Protein AF-A0A8T6IQW7-F1 (afdb_monomer_lite)

pLDDT: mean 93.83, std 5.2, range [68.06, 98.5]

Radius of gyration: 19.34 Å; chains: 1; bounding box: 44×28×58 Å

Structure (mmCIF, N/CA/C/O backbone):
data_AF-A0A8T6IQW7-F1
#
_entry.id   AF-A0A8T6IQW7-F1
#
loop_
_atom_site.group_PDB
_atom_site.id
_atom_site.type_symbol
_atom_site.label_atom_id
_atom_site.label_alt_id
_atom_site.label_comp_id
_atom_site.label_asym_id
_atom_site.label_entity_id
_atom_site.label_seq_id
_atom_site.pdbx_PDB_ins_code
_atom_site.Cartn_x
_atom_site.Cartn_y
_atom_site.Cartn_z
_atom_site.occupancy
_atom_site.B_iso_or_equiv
_atom_site.auth_seq_id
_atom_site.auth_comp_id
_atom_site.auth_asym_id
_atom_site.auth_atom_id
_atom_site.pdbx_PDB_model_num
ATOM 1 N N . MET A 1 1 ? 16.789 11.005 -24.831 1.00 71.50 1 MET A N 1
ATOM 2 C CA . MET A 1 1 ? 15.884 11.941 -24.116 1.00 71.50 1 MET A CA 1
ATOM 3 C C . MET A 1 1 ? 14.510 11.319 -23.849 1.00 71.50 1 MET A C 1
ATOM 5 O O . MET A 1 1 ? 14.095 11.327 -22.700 1.00 71.50 1 MET A O 1
ATOM 9 N N . LEU A 1 2 ? 13.850 10.715 -24.849 1.00 87.69 2 LEU A N 1
ATOM 10 C CA . LEU A 1 2 ? 12.530 10.075 -24.685 1.00 87.69 2 LEU A CA 1
ATOM 11 C C . LEU A 1 2 ? 12.519 8.887 -23.707 1.00 87.69 2 LEU A C 1
ATOM 13 O O . LEU A 1 2 ? 11.682 8.865 -22.816 1.00 87.69 2 LEU A O 1
ATOM 17 N N . LEU A 1 3 ? 13.476 7.956 -23.802 1.00 91.00 3 LEU A N 1
ATOM 18 C CA . LEU A 1 3 ? 13.544 6.797 -22.891 1.00 91.00 3 LEU A CA 1
ATOM 19 C C . LEU A 1 3 ? 13.712 7.212 -21.423 1.00 91.00 3 LEU A C 1
ATOM 21 O O . LEU A 1 3 ? 13.049 6.685 -20.537 1.00 91.00 3 LEU A O 1
ATOM 25 N N . ARG A 1 4 ? 14.526 8.244 -21.174 1.00 90.50 4 ARG A N 1
ATOM 26 C CA . ARG A 1 4 ? 14.712 8.821 -19.836 1.00 90.50 4 ARG A CA 1
ATOM 27 C C . ARG A 1 4 ? 13.405 9.384 -19.271 1.00 90.50 4 ARG A C 1
ATOM 29 O O . ARG A 1 4 ? 13.058 9.105 -18.129 1.00 90.50 4 ARG A O 1
ATOM 36 N N . ALA A 1 5 ? 12.661 10.142 -20.078 1.00 92.38 5 ALA A N 1
ATOM 37 C CA . ALA A 1 5 ? 11.332 10.607 -19.687 1.00 92.38 5 ALA A CA 1
ATOM 38 C C . ALA A 1 5 ? 10.369 9.429 -19.456 1.00 92.38 5 ALA A C 1
ATOM 40 O O . ALA A 1 5 ? 9.598 9.452 -18.500 1.00 92.38 5 ALA A O 1
ATOM 41 N N . GLY A 1 6 ? 10.469 8.379 -20.275 1.00 94.44 6 GLY A N 1
ATOM 42 C CA . GLY A 1 6 ? 9.715 7.137 -20.127 1.00 94.44 6 GLY A CA 1
ATOM 43 C C . GLY A 1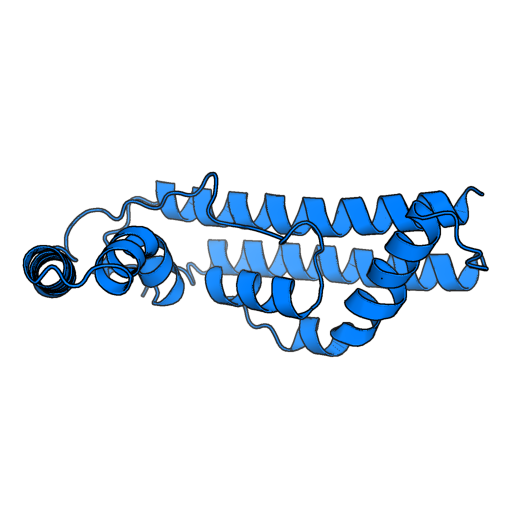 6 ? 9.915 6.470 -18.767 1.00 94.44 6 GLY A C 1
ATOM 44 O O . GLY A 1 6 ? 8.936 6.049 -18.165 1.00 94.44 6 GLY A O 1
ATOM 45 N N . VAL A 1 7 ? 11.144 6.418 -18.243 1.00 94.88 7 VAL A N 1
ATOM 46 C CA . VAL A 1 7 ? 11.423 5.863 -16.902 1.00 94.88 7 VAL A CA 1
ATOM 47 C C . VAL A 1 7 ? 10.793 6.714 -15.802 1.00 94.88 7 VAL A C 1
ATOM 49 O O . VAL A 1 7 ? 10.182 6.176 -14.882 1.00 94.88 7 VAL A O 1
ATOM 52 N N . CYS A 1 8 ? 10.884 8.044 -15.907 1.00 94.50 8 CYS A N 1
ATOM 53 C CA . CYS A 1 8 ? 10.228 8.941 -14.955 1.00 94.50 8 CYS A CA 1
ATOM 54 C C . CYS A 1 8 ? 8.703 8.762 -14.957 1.00 94.50 8 CYS A C 1
ATOM 56 O O . CYS A 1 8 ? 8.096 8.716 -13.888 1.00 94.50 8 CYS A O 1
ATOM 58 N N . LEU A 1 9 ? 8.094 8.632 -16.141 1.00 95.69 9 LEU A N 1
ATOM 59 C CA . LEU A 1 9 ? 6.659 8.380 -16.293 1.00 95.69 9 LEU A CA 1
ATOM 60 C C . LEU A 1 9 ? 6.261 7.008 -15.748 1.00 95.69 9 LEU A C 1
ATOM 62 O O . LEU A 1 9 ? 5.270 6.910 -15.032 1.00 95.69 9 LEU A O 1
ATOM 66 N N . LEU A 1 10 ? 7.047 5.971 -16.039 1.00 96.44 10 LEU A N 1
ATOM 67 C CA . LEU A 1 10 ? 6.806 4.612 -15.563 1.00 96.44 10 LEU A CA 1
ATOM 68 C C . LEU A 1 10 ? 6.833 4.547 -14.033 1.00 96.44 10 LEU A C 1
ATOM 70 O O . LEU A 1 10 ? 5.916 4.007 -13.417 1.00 96.44 10 LEU A O 1
ATOM 74 N N . TYR A 1 11 ? 7.843 5.164 -13.416 1.00 96.62 11 TYR A N 1
ATOM 75 C CA . TYR A 1 11 ? 7.928 5.272 -11.964 1.00 96.62 11 TYR A CA 1
ATOM 76 C C . TYR A 1 11 ? 6.744 6.069 -11.384 1.00 96.62 11 TYR A C 1
ATOM 78 O O . TYR A 1 11 ? 6.126 5.630 -10.416 1.00 96.62 11 TYR A O 1
ATOM 86 N N . ALA A 1 12 ? 6.403 7.224 -11.972 1.00 95.50 12 ALA A N 1
ATOM 87 C CA . ALA A 1 12 ? 5.292 8.051 -11.496 1.00 95.50 12 ALA A CA 1
ATOM 88 C C . ALA A 1 12 ? 3.947 7.314 -11.594 1.00 95.50 12 ALA A C 1
ATOM 90 O O . ALA A 1 12 ? 3.117 7.424 -10.691 1.00 95.50 12 ALA A O 1
ATOM 91 N N . HIS A 1 13 ? 3.754 6.533 -12.660 1.00 95.94 13 HIS A N 1
ATOM 92 C CA . HIS A 1 13 ? 2.592 5.671 -12.825 1.00 95.94 13 HIS A CA 1
ATOM 93 C C . HIS A 1 13 ? 2.549 4.587 -11.747 1.00 95.94 13 HIS A C 1
ATOM 95 O O . HIS A 1 13 ? 1.534 4.463 -11.074 1.00 95.94 13 HIS A O 1
ATOM 101 N N . TRP A 1 14 ? 3.647 3.857 -11.531 1.00 97.31 14 TRP A N 1
ATOM 102 C CA . TRP A 1 14 ? 3.738 2.835 -10.485 1.00 97.31 14 TRP A CA 1
ATOM 103 C C . TRP A 1 14 ? 3.410 3.390 -9.090 1.00 97.31 14 TRP A C 1
ATOM 105 O O . TRP A 1 14 ? 2.513 2.883 -8.415 1.00 97.31 14 TRP A O 1
ATOM 115 N N . GLU A 1 15 ? 4.075 4.473 -8.673 1.00 96.75 15 GLU A N 1
ATOM 116 C CA . GLU A 1 15 ? 3.838 5.091 -7.363 1.00 96.75 15 GLU A CA 1
ATOM 117 C C . GLU A 1 15 ? 2.398 5.608 -7.224 1.00 96.75 15 GLU A C 1
ATOM 119 O O . GLU A 1 15 ? 1.725 5.347 -6.220 1.00 96.75 15 GLU A O 1
ATOM 124 N N . GLY A 1 16 ? 1.913 6.327 -8.239 1.00 96.12 16 GLY A N 1
ATOM 125 C CA . GLY A 1 16 ? 0.566 6.888 -8.256 1.00 96.12 16 GLY A CA 1
ATOM 126 C C . GLY A 1 16 ? -0.519 5.813 -8.248 1.00 96.12 16 GLY A C 1
ATOM 127 O O . GLY A 1 16 ? -1.509 5.947 -7.521 1.00 96.12 16 GLY A O 1
ATOM 128 N N . PHE A 1 17 ? -0.322 4.733 -9.004 1.00 97.38 17 PHE A N 1
ATOM 129 C CA . PHE A 1 17 ? -1.243 3.606 -9.084 1.00 97.38 17 PHE A CA 1
ATOM 130 C C . PHE A 1 17 ? -1.354 2.881 -7.744 1.00 97.38 17 PHE A C 1
ATOM 132 O O . PHE A 1 17 ? -2.458 2.791 -7.204 1.00 97.38 17 PHE A O 1
ATOM 139 N N . VAL A 1 18 ? -0.227 2.456 -7.155 1.00 97.75 18 VAL A N 1
ATOM 140 C CA . VAL A 1 18 ? -0.210 1.781 -5.846 1.00 97.75 18 VAL A CA 1
ATOM 141 C C . VAL A 1 18 ? -0.901 2.640 -4.796 1.00 97.75 18 VAL A C 1
ATOM 143 O O . VAL A 1 18 ? -1.776 2.151 -4.081 1.00 97.75 18 VAL A O 1
ATOM 146 N N . ARG A 1 19 ? -0.584 3.941 -4.733 1.00 96.88 19 ARG A N 1
ATOM 147 C CA . ARG A 1 19 ? -1.236 4.865 -3.796 1.00 96.88 19 ARG A CA 1
ATOM 148 C C . ARG A 1 19 ? -2.748 4.919 -4.010 1.00 96.88 19 ARG A C 1
ATOM 150 O O . ARG A 1 19 ? -3.505 4.807 -3.049 1.00 96.88 19 ARG A O 1
ATOM 157 N N . THR A 1 20 ? -3.184 5.103 -5.251 1.00 96.81 20 THR A N 1
ATOM 158 C CA . THR A 1 20 ? -4.598 5.313 -5.588 1.00 96.81 20 THR A CA 1
ATOM 159 C C . THR A 1 20 ? -5.426 4.058 -5.342 1.00 96.81 20 THR A C 1
ATOM 161 O O . THR A 1 20 ? -6.460 4.135 -4.680 1.00 96.81 20 THR A O 1
ATOM 164 N N . ALA A 1 21 ? -4.951 2.896 -5.795 1.00 97.88 21 ALA A N 1
ATOM 165 C CA . ALA A 1 21 ? -5.612 1.614 -5.567 1.00 97.88 21 ALA A CA 1
ATOM 166 C C . ALA A 1 21 ? -5.684 1.270 -4.069 1.00 97.88 21 ALA A C 1
ATOM 168 O O . ALA A 1 21 ? -6.741 0.874 -3.577 1.00 97.88 21 ALA A O 1
ATOM 169 N N . SER A 1 22 ? -4.607 1.522 -3.314 1.00 98.19 22 SER A N 1
ATOM 170 C CA . SER A 1 22 ? -4.591 1.328 -1.858 1.00 98.19 22 SER A CA 1
ATOM 171 C C . SER A 1 22 ? -5.622 2.213 -1.147 1.00 98.19 22 SER A C 1
ATOM 173 O O . SER A 1 22 ? -6.397 1.722 -0.328 1.00 98.19 22 SER A O 1
ATOM 175 N N . ILE A 1 23 ? -5.675 3.513 -1.473 1.00 97.62 23 ILE A N 1
ATOM 176 C CA . ILE A 1 23 ? -6.661 4.444 -0.896 1.00 97.62 23 ILE A CA 1
ATOM 177 C C . ILE A 1 23 ? -8.083 4.025 -1.275 1.00 97.62 23 ILE A C 1
ATOM 179 O O . ILE A 1 23 ? -8.971 4.061 -0.425 1.00 97.62 23 ILE A O 1
ATOM 183 N N . GLY A 1 24 ? -8.301 3.594 -2.521 1.00 97.94 24 GLY A N 1
ATOM 184 C CA . GLY A 1 24 ? -9.589 3.078 -2.982 1.00 97.94 24 GLY A CA 1
ATOM 185 C C . GLY A 1 24 ? -10.063 1.887 -2.150 1.00 97.94 24 GLY A C 1
ATOM 186 O O . GLY A 1 24 ? -11.204 1.874 -1.685 1.00 97.94 24 GLY A O 1
ATOM 187 N N . TYR A 1 25 ? -9.174 0.930 -1.876 1.00 98.44 25 TYR A N 1
ATOM 188 C CA . TYR A 1 25 ? -9.497 -0.225 -1.042 1.00 98.44 25 TYR A CA 1
ATOM 189 C C . TYR A 1 25 ? -9.784 0.160 0.412 1.00 98.44 25 TYR A C 1
ATOM 191 O O . TYR A 1 25 ? -10.807 -0.242 0.966 1.00 98.44 25 TYR A O 1
ATOM 199 N N . VAL A 1 26 ? -8.943 0.998 1.025 1.00 98.06 26 VAL A N 1
ATOM 200 C CA . VAL A 1 26 ? -9.184 1.470 2.397 1.00 98.06 26 VAL A CA 1
ATOM 201 C C . VAL A 1 26 ? -10.494 2.257 2.487 1.00 98.06 26 VAL A C 1
ATOM 203 O O . VAL A 1 26 ? -11.250 2.076 3.441 1.00 98.06 26 VAL A O 1
ATOM 206 N N . SER A 1 27 ? -10.800 3.086 1.487 1.00 97.88 27 SER A N 1
ATOM 207 C CA . SER A 1 27 ? -12.068 3.814 1.399 1.00 97.88 27 SER A CA 1
ATOM 208 C C . SER A 1 27 ? -13.255 2.855 1.323 1.00 97.88 27 SER A C 1
ATOM 210 O O . SER A 1 27 ? -14.218 3.009 2.075 1.00 97.88 27 SER A O 1
ATOM 212 N N . TYR A 1 28 ? -13.176 1.808 0.500 1.00 97.94 28 TYR A N 1
ATOM 213 C CA . TYR A 1 28 ? -14.206 0.772 0.445 1.00 97.94 28 TYR A CA 1
ATOM 214 C C . TYR A 1 28 ? -14.439 0.109 1.816 1.00 97.94 28 TYR A C 1
ATOM 216 O O . TYR A 1 28 ? -15.584 -0.011 2.264 1.00 97.94 28 TYR A O 1
ATOM 224 N N . VAL A 1 29 ? -13.372 -0.251 2.537 1.00 97.69 29 VAL A N 1
ATOM 225 C CA . VAL A 1 29 ? -13.488 -0.841 3.883 1.00 97.69 29 VAL A CA 1
ATOM 226 C C . VAL A 1 29 ? -14.081 0.155 4.883 1.00 97.69 29 VAL A C 1
ATOM 228 O O . VAL A 1 29 ? -14.975 -0.204 5.651 1.00 97.69 29 VAL A O 1
ATOM 231 N N . ALA A 1 30 ? -13.662 1.423 4.838 1.00 96.38 30 ALA A N 1
ATOM 232 C CA . ALA A 1 30 ? -14.192 2.484 5.695 1.00 96.38 30 ALA A CA 1
ATOM 233 C C . ALA A 1 30 ? -15.711 2.673 5.520 1.00 96.38 30 ALA A C 1
ATOM 235 O O . ALA A 1 30 ? -16.431 2.893 6.498 1.00 96.38 30 ALA A O 1
ATOM 236 N N . HIS A 1 31 ? -16.214 2.528 4.292 1.00 96.81 31 HIS A N 1
ATOM 237 C CA . HIS A 1 31 ? -17.636 2.667 3.970 1.00 96.81 31 HIS A CA 1
ATOM 238 C C . HIS A 1 31 ? -18.435 1.358 4.086 1.00 96.81 31 HIS A C 1
ATOM 240 O O . HIS A 1 31 ? -19.664 1.389 4.037 1.00 96.81 31 HIS A O 1
ATOM 246 N N . SER A 1 32 ? -17.780 0.218 4.338 1.00 95.19 32 SER A N 1
ATOM 247 C CA . SER A 1 32 ? -18.441 -1.086 4.526 1.00 95.19 32 SER A CA 1
ATOM 248 C C . SER A 1 32 ? -19.248 -1.184 5.830 1.00 95.19 32 SER A C 1
ATOM 250 O O . SER A 1 32 ? -20.026 -2.117 6.021 1.00 95.19 32 SER A O 1
ATOM 252 N N . GLY A 1 33 ? -19.082 -0.225 6.747 1.00 94.19 33 GLY A N 1
ATOM 253 C CA . GLY A 1 33 ? -19.909 -0.101 7.948 1.00 94.19 33 GLY A CA 1
ATOM 254 C C . GLY A 1 33 ? -19.687 -1.166 9.021 1.00 94.19 33 GLY A C 1
ATOM 255 O O . GLY A 1 33 ? -20.573 -1.380 9.853 1.00 94.19 33 GLY A O 1
ATOM 256 N N . LEU A 1 34 ? -18.519 -1.811 9.000 1.00 96.88 34 LEU A N 1
ATOM 257 C CA . LEU A 1 34 ? -18.108 -2.823 9.970 1.00 96.88 34 LEU A CA 1
ATOM 258 C C . LEU A 1 34 ? -17.895 -2.237 11.370 1.00 96.88 34 LEU A C 1
ATOM 260 O O . LEU A 1 34 ? -17.616 -1.046 11.537 1.00 96.88 34 LEU A O 1
ATOM 264 N N . ARG A 1 35 ? -18.010 -3.093 12.389 1.00 97.19 35 ARG A N 1
ATOM 265 C CA . ARG A 1 35 ? -17.605 -2.760 13.760 1.00 97.19 35 ARG A CA 1
ATOM 266 C C . ARG A 1 35 ? -16.120 -3.040 13.946 1.00 97.19 35 ARG A C 1
ATOM 268 O O . ARG A 1 35 ? -15.567 -3.882 13.243 1.00 97.19 35 ARG A O 1
ATOM 275 N N . TYR A 1 36 ? -15.479 -2.392 14.916 1.00 96.56 36 TYR A N 1
ATOM 276 C CA . TYR A 1 36 ? -14.051 -2.620 15.190 1.00 96.56 36 TYR A CA 1
ATOM 277 C C . TYR A 1 36 ? -13.729 -4.101 15.436 1.00 96.56 36 TYR A C 1
ATOM 279 O O . TYR A 1 36 ? -12.729 -4.608 14.936 1.00 96.56 36 TYR A O 1
ATOM 287 N N . ARG A 1 37 ? -14.597 -4.817 16.158 1.00 96.12 37 ARG A N 1
ATOM 288 C CA . ARG A 1 37 ? -14.439 -6.252 16.436 1.00 96.12 37 ARG A CA 1
ATOM 289 C C . ARG A 1 37 ? -14.485 -7.139 15.189 1.00 96.12 37 ARG A C 1
ATOM 291 O O . ARG A 1 37 ? -13.943 -8.237 15.235 1.00 96.12 37 ARG A O 1
ATOM 298 N N . ASP A 1 38 ? -15.118 -6.669 14.113 1.00 96.81 38 ASP A N 1
ATOM 299 C CA . ASP A 1 38 ? -15.281 -7.420 12.865 1.00 96.81 38 ASP A CA 1
ATOM 300 C C . ASP A 1 38 ? -14.111 -7.174 11.894 1.00 96.81 38 ASP A C 1
ATOM 302 O O . ASP A 1 38 ? -13.976 -7.901 10.916 1.00 96.81 38 ASP A O 1
ATOM 306 N N . LEU A 1 39 ? -13.274 -6.155 12.133 1.00 97.56 39 LEU A N 1
ATOM 307 C CA . LEU A 1 39 ? -12.126 -5.836 11.282 1.00 97.56 39 LEU A CA 1
ATOM 308 C C . LEU A 1 39 ? -10.974 -6.819 11.494 1.00 97.56 39 LEU A C 1
ATOM 310 O O . LEU A 1 39 ? -10.670 -7.210 12.626 1.00 97.56 39 LEU A O 1
ATOM 314 N N . SER A 1 40 ? -10.270 -7.137 10.408 1.00 97.25 40 SER A N 1
ATOM 315 C CA . SER A 1 40 ? -8.972 -7.810 10.457 1.00 97.25 40 SER A CA 1
ATOM 316 C C . SER A 1 40 ? -7.953 -6.994 11.265 1.00 97.25 40 SER A C 1
ATOM 318 O O . SER A 1 40 ? -8.111 -5.792 11.489 1.00 97.25 40 SER A O 1
ATOM 320 N N . HIS A 1 41 ? -6.879 -7.641 11.723 1.00 96.06 41 HIS A N 1
ATOM 321 C CA . HIS A 1 41 ? -5.890 -7.010 12.605 1.00 96.06 41 HIS A CA 1
ATOM 322 C C . HIS A 1 41 ? -5.261 -5.746 12.001 1.00 96.06 41 HIS A C 1
ATOM 324 O O . HIS A 1 41 ? -5.142 -4.736 12.692 1.00 96.06 41 HIS A O 1
ATOM 330 N N . ASN A 1 42 ? -4.917 -5.776 10.713 1.00 96.38 42 ASN A N 1
ATOM 331 C CA . ASN A 1 42 ? -4.334 -4.642 9.997 1.00 96.38 42 ASN A CA 1
ATOM 332 C C . ASN A 1 42 ? -5.311 -3.456 9.890 1.00 96.38 42 ASN A C 1
ATOM 334 O O . ASN A 1 42 ? -4.930 -2.322 10.186 1.00 96.38 42 ASN A O 1
ATOM 338 N N . PHE A 1 43 ? -6.586 -3.701 9.570 1.00 97.12 43 PHE A N 1
ATOM 339 C CA . PHE A 1 43 ? -7.590 -2.635 9.507 1.00 97.12 43 PHE A CA 1
ATOM 340 C C . PHE A 1 43 ? -8.005 -2.124 10.888 1.00 97.12 43 PHE A C 1
ATOM 342 O O . PHE A 1 43 ? -8.242 -0.928 11.044 1.00 97.12 43 PHE A O 1
ATOM 349 N N . LEU A 1 44 ? -8.043 -2.985 11.908 1.00 96.31 44 LEU A N 1
ATOM 350 C CA . LEU A 1 44 ? -8.266 -2.559 13.288 1.00 96.31 44 LEU A CA 1
ATOM 351 C C . LEU A 1 44 ? -7.128 -1.649 13.770 1.00 96.31 44 LEU A C 1
ATOM 353 O O . LEU A 1 44 ? -7.390 -0.579 14.320 1.00 96.31 44 LEU A O 1
ATOM 357 N N . ALA A 1 45 ? -5.875 -2.032 13.512 1.00 94.75 45 ALA A N 1
ATOM 358 C CA . ALA A 1 45 ? -4.711 -1.204 13.816 1.00 94.75 45 ALA A CA 1
ATOM 359 C C . ALA A 1 45 ? -4.769 0.141 13.074 1.00 94.75 45 ALA A C 1
ATOM 361 O O . ALA A 1 45 ? -4.494 1.184 13.667 1.00 94.75 45 ALA A O 1
ATOM 362 N N . MET A 1 46 ? -5.197 0.140 11.808 1.00 94.94 46 MET A N 1
ATOM 363 C CA . MET A 1 46 ? -5.401 1.364 11.031 1.00 94.94 46 MET A CA 1
ATOM 364 C C . MET A 1 46 ? -6.493 2.259 11.636 1.00 94.94 46 MET A C 1
ATOM 366 O O . MET A 1 46 ? -6.281 3.461 11.793 1.00 94.94 46 MET A O 1
ATOM 370 N N . ALA A 1 47 ? -7.635 1.685 12.022 1.00 94.75 47 ALA A N 1
ATOM 371 C CA . ALA A 1 47 ? -8.753 2.415 12.619 1.00 94.75 47 ALA A CA 1
ATOM 372 C C . ALA A 1 47 ? -8.394 3.027 13.987 1.00 94.75 47 ALA A C 1
ATOM 374 O O . ALA A 1 47 ? -8.855 4.112 14.332 1.00 94.75 47 ALA A O 1
ATOM 375 N N . LEU A 1 48 ? -7.544 2.347 14.762 1.00 94.19 48 LEU A N 1
ATOM 376 C CA . LEU A 1 48 ? -7.094 2.792 16.085 1.00 94.19 48 LEU A CA 1
ATOM 377 C C . LEU A 1 48 ? -5.788 3.596 16.052 1.00 94.19 48 LEU A C 1
ATOM 379 O O . LEU A 1 48 ? -5.315 4.028 17.104 1.00 94.19 48 LEU A O 1
ATOM 383 N N . ARG A 1 49 ? -5.204 3.832 14.871 1.00 92.56 49 ARG A N 1
ATOM 384 C CA . ARG A 1 49 ? -3.874 4.439 14.716 1.00 92.56 49 ARG A CA 1
ATOM 385 C C . ARG A 1 49 ? -3.729 5.748 15.483 1.00 92.56 49 ARG A C 1
ATOM 387 O O . ARG A 1 49 ? -2.724 5.939 16.157 1.00 92.56 49 ARG A O 1
ATOM 394 N N . GLN A 1 50 ? -4.715 6.639 15.403 1.00 91.69 50 GLN A N 1
ATOM 395 C CA . GLN A 1 50 ? -4.660 7.915 16.117 1.00 91.69 50 GLN A CA 1
ATOM 396 C C . GLN A 1 50 ? -4.625 7.708 17.636 1.00 91.69 50 GLN A C 1
ATOM 398 O O . GLN A 1 50 ? -3.752 8.263 18.296 1.00 91.69 50 GLN A O 1
ATOM 403 N N . ASN A 1 51 ? -5.495 6.844 18.171 1.00 93.25 51 ASN A N 1
ATOM 404 C CA . ASN A 1 51 ? -5.514 6.523 19.599 1.00 93.25 51 ASN A CA 1
ATOM 405 C C . ASN A 1 51 ? -4.177 5.921 20.063 1.00 93.25 51 ASN A C 1
ATOM 407 O O . ASN A 1 51 ? -3.665 6.301 21.112 1.00 93.25 51 ASN A O 1
ATOM 411 N N . ILE A 1 52 ? -3.588 5.026 19.263 1.00 94.44 52 ILE A N 1
ATOM 412 C CA . ILE A 1 52 ? -2.282 4.413 19.546 1.00 94.44 52 ILE A CA 1
ATOM 413 C C . ILE A 1 52 ? -1.172 5.473 19.548 1.00 94.44 52 ILE A C 1
ATOM 415 O O . ILE A 1 52 ? -0.359 5.513 20.469 1.00 94.44 52 ILE A O 1
ATOM 419 N N . MET A 1 53 ? -1.138 6.351 18.543 1.00 93.50 53 MET A N 1
ATOM 420 C CA . MET A 1 53 ? -0.106 7.386 18.425 1.00 93.50 53 MET A CA 1
ATOM 421 C C . MET A 1 53 ? -0.207 8.447 19.527 1.00 93.50 53 MET A C 1
ATOM 423 O O . MET A 1 53 ? 0.821 8.895 20.030 1.00 93.50 53 MET A O 1
ATOM 427 N N . GLU A 1 54 ? -1.419 8.854 19.909 1.00 94.06 54 GLU A N 1
ATOM 428 C CA . GLU A 1 54 ? -1.654 9.803 21.005 1.00 94.06 54 GLU A CA 1
ATOM 429 C C . GLU A 1 54 ? -1.244 9.212 22.357 1.00 94.06 54 GLU A C 1
ATOM 431 O O . GLU A 1 54 ? -0.517 9.854 23.115 1.00 94.06 54 GLU A O 1
ATOM 436 N N . ALA A 1 55 ? -1.642 7.966 22.629 1.00 95.00 55 ALA A N 1
ATOM 437 C CA . ALA A 1 55 ? -1.248 7.243 23.833 1.00 95.00 55 ALA A CA 1
ATOM 438 C C . ALA A 1 55 ? 0.273 7.023 23.901 1.00 95.00 55 ALA A C 1
ATOM 440 O O . ALA A 1 55 ? 0.878 7.249 24.944 1.00 95.00 55 ALA A O 1
ATOM 441 N N . GLY A 1 56 ? 0.907 6.633 22.790 1.00 94.31 56 GLY A N 1
ATOM 442 C CA . GLY A 1 56 ? 2.343 6.344 22.741 1.00 94.31 56 GLY A CA 1
ATOM 443 C C . GLY A 1 56 ? 3.248 7.575 22.857 1.00 94.31 56 GLY A C 1
ATOM 444 O O . GLY A 1 56 ? 4.395 7.450 23.275 1.00 94.31 56 GLY A O 1
ATOM 445 N N . ARG A 1 57 ? 2.756 8.769 22.503 1.00 94.75 57 ARG A N 1
ATOM 446 C CA . ARG A 1 57 ? 3.507 10.035 22.623 1.00 94.75 57 ARG A CA 1
ATOM 447 C C . ARG A 1 57 ? 3.316 10.737 23.966 1.00 94.75 57 ARG A C 1
ATOM 449 O O . ARG A 1 57 ? 4.010 11.715 24.232 1.00 94.75 57 ARG A O 1
ATOM 456 N N . SER A 1 58 ? 2.359 10.293 24.776 1.00 93.50 58 SER A N 1
ATOM 457 C CA . SER A 1 58 ? 1.974 10.964 26.011 1.00 93.50 58 SER A CA 1
ATOM 458 C C . SER A 1 58 ? 2.293 10.126 27.240 1.00 93.50 58 SER A C 1
ATOM 460 O O . SER A 1 58 ? 2.127 8.911 27.241 1.00 93.50 58 SER A O 1
ATOM 462 N N . ASN A 1 59 ? 2.674 10.805 28.321 1.00 92.31 59 ASN A N 1
ATOM 463 C CA . ASN A 1 59 ? 2.818 10.205 29.648 1.00 92.31 59 ASN A CA 1
ATOM 464 C C . ASN A 1 59 ? 1.546 10.351 30.498 1.00 92.31 59 ASN A C 1
ATOM 466 O O . ASN A 1 59 ? 1.556 9.996 31.673 1.00 92.31 59 ASN A O 1
ATOM 470 N N . LEU A 1 60 ? 0.466 10.914 29.943 1.00 94.69 60 LEU A N 1
ATOM 471 C CA . LEU A 1 60 ? -0.785 11.121 30.668 1.00 94.69 60 LEU A CA 1
ATOM 472 C C . LEU A 1 60 ? -1.535 9.789 30.824 1.00 94.69 60 LEU A C 1
ATOM 474 O O . LEU A 1 60 ? -2.009 9.251 29.817 1.00 94.69 60 LEU A O 1
ATOM 478 N N . PRO A 1 61 ? -1.753 9.298 32.062 1.00 94.12 61 PRO A N 1
ATOM 479 C CA . PRO A 1 61 ? -2.473 8.044 32.286 1.00 94.12 61 PRO A CA 1
ATOM 480 C C . PRO A 1 61 ? -3.894 8.057 31.716 1.00 94.12 61 PRO A C 1
ATOM 482 O O . PRO A 1 61 ? -4.418 7.019 31.328 1.00 94.12 61 PRO A O 1
ATOM 485 N N . THR A 1 62 ? -4.519 9.233 31.613 1.00 95.62 62 THR A N 1
ATOM 486 C CA . THR A 1 62 ? -5.861 9.399 31.040 1.00 95.62 62 THR A CA 1
ATOM 487 C C . THR A 1 62 ? -5.946 8.953 29.578 1.00 95.62 62 THR A C 1
ATOM 489 O O . THR A 1 62 ? -6.944 8.345 29.197 1.00 95.62 62 THR A O 1
ATOM 492 N N . LEU A 1 63 ? -4.905 9.180 28.766 1.00 95.06 63 LEU A N 1
ATOM 493 C CA . LEU A 1 63 ? -4.877 8.725 27.369 1.00 95.06 63 LEU A CA 1
ATOM 494 C C . LEU A 1 63 ? -4.649 7.212 27.269 1.00 95.06 63 LEU A C 1
ATOM 496 O O . LEU A 1 63 ? -5.248 6.555 26.417 1.00 95.06 63 LEU A O 1
ATOM 500 N N . HIS A 1 64 ? -3.838 6.640 28.165 1.00 95.31 64 HIS A N 1
ATOM 501 C CA . HIS A 1 64 ? -3.624 5.188 28.238 1.00 95.31 64 HIS A CA 1
ATOM 502 C C . HIS A 1 64 ? -4.888 4.449 28.687 1.00 95.31 64 HIS A C 1
ATOM 504 O O . HIS A 1 64 ? -5.264 3.445 28.077 1.00 95.31 64 HIS A O 1
ATOM 510 N N . ILE A 1 65 ? -5.581 4.975 29.703 1.00 95.25 65 ILE A N 1
ATOM 511 C CA . ILE A 1 65 ? -6.884 4.467 30.149 1.00 95.25 65 ILE A CA 1
ATOM 512 C C . ILE A 1 65 ? -7.890 4.570 29.001 1.00 95.25 65 ILE A C 1
ATOM 514 O O . ILE A 1 65 ? -8.537 3.576 28.696 1.00 95.25 65 ILE A O 1
ATOM 518 N N . GLY A 1 66 ? -7.964 5.710 28.305 1.00 94.31 66 GLY A N 1
ATOM 519 C CA . GLY A 1 66 ? -8.872 5.895 27.168 1.00 94.31 66 GLY A CA 1
ATOM 520 C C . GLY A 1 66 ? -8.667 4.871 26.045 1.00 94.31 66 GLY A C 1
ATOM 521 O O . GLY A 1 66 ? -9.632 4.257 25.589 1.00 94.31 66 GLY A O 1
ATOM 522 N N . LEU A 1 67 ? -7.418 4.617 25.634 1.00 94.69 67 LEU A N 1
ATOM 523 C CA . LEU A 1 67 ? -7.111 3.561 24.658 1.00 94.69 67 LEU A CA 1
ATOM 524 C C . LEU A 1 67 ? -7.531 2.173 25.173 1.00 94.69 67 LEU A C 1
ATOM 526 O O . LEU A 1 67 ? -8.112 1.388 24.424 1.00 94.69 67 LEU A O 1
ATOM 530 N N . THR A 1 68 ? -7.263 1.878 26.446 1.00 94.50 68 THR A N 1
ATOM 531 C CA . THR A 1 68 ? -7.598 0.585 27.063 1.00 94.50 68 THR A CA 1
ATOM 532 C C . THR A 1 68 ? -9.111 0.374 27.134 1.00 94.50 68 THR A C 1
ATOM 534 O O . THR A 1 68 ? -9.600 -0.676 26.725 1.00 94.50 68 THR A O 1
ATOM 537 N N . THR A 1 69 ? -9.876 1.379 27.566 1.00 94.19 69 THR A N 1
ATOM 538 C CA . THR A 1 69 ? -11.346 1.344 27.578 1.00 94.19 69 THR A CA 1
ATOM 539 C C . THR A 1 69 ? -11.902 1.098 26.181 1.00 94.19 69 THR A C 1
ATOM 541 O O . THR A 1 69 ? -12.759 0.230 26.012 1.00 94.19 69 THR A O 1
ATOM 544 N N . LYS A 1 70 ? -11.356 1.773 25.163 1.00 92.25 70 LYS A N 1
ATOM 545 C CA . LYS A 1 70 ? -11.769 1.575 23.772 1.00 92.25 70 LYS A CA 1
ATOM 546 C C . LYS A 1 70 ? -11.551 0.136 23.297 1.00 92.25 70 LYS A C 1
ATOM 548 O O . LYS A 1 70 ? -12.429 -0.456 22.670 1.00 92.25 70 LYS A O 1
ATOM 553 N N . LEU A 1 71 ? -10.404 -0.451 23.643 1.00 92.81 71 LEU A N 1
ATOM 554 C CA . LEU A 1 71 ? -10.074 -1.843 23.326 1.00 92.81 71 LEU A CA 1
ATOM 555 C C . LEU A 1 71 ? -10.934 -2.859 24.091 1.00 92.81 71 LEU A C 1
ATOM 557 O O . LEU A 1 71 ? -11.240 -3.916 23.549 1.00 92.81 71 LEU A O 1
ATOM 561 N N . MET A 1 72 ? -11.319 -2.566 25.333 1.00 92.38 72 MET A N 1
ATOM 562 C CA . MET A 1 72 ? -12.059 -3.512 26.175 1.00 92.38 72 MET A CA 1
ATOM 563 C C . MET A 1 72 ? -13.578 -3.439 25.988 1.00 92.38 72 MET A C 1
ATOM 565 O O . MET A 1 72 ? -14.247 -4.467 26.072 1.00 92.38 72 MET A O 1
ATOM 569 N N . SER A 1 73 ? -14.121 -2.251 25.722 1.00 91.50 73 SER A N 1
ATOM 570 C CA . SER A 1 73 ? -15.563 -1.995 25.836 1.00 91.50 73 SER A CA 1
ATOM 571 C C . SER A 1 73 ? -16.206 -1.458 24.557 1.00 91.50 73 SER A C 1
ATOM 573 O O . SER A 1 73 ? -17.399 -1.663 24.344 1.00 91.50 73 SER A O 1
ATOM 575 N N . GLU A 1 74 ? -15.442 -0.821 23.666 1.00 91.75 74 GLU A N 1
ATOM 576 C CA . GLU A 1 74 ? -16.002 -0.073 22.525 1.00 91.75 74 GLU A CA 1
ATOM 577 C C . GLU A 1 74 ? -15.815 -0.789 21.179 1.00 91.75 74 GLU A C 1
ATOM 579 O O . GLU A 1 74 ? -16.222 -0.290 20.130 1.00 91.75 74 GLU A O 1
ATOM 584 N N . LEU A 1 75 ? -15.270 -2.013 21.159 1.00 93.50 75 LEU A N 1
ATOM 585 C CA . LEU A 1 75 ? -15.049 -2.728 19.893 1.00 93.50 75 LEU A CA 1
ATOM 586 C C . LEU A 1 75 ? -16.348 -3.131 19.169 1.00 93.50 75 LEU A C 1
ATOM 588 O O . LEU A 1 75 ? -16.326 -3.503 17.994 1.00 93.50 75 LEU A O 1
ATOM 592 N N . SER A 1 76 ? -17.493 -3.061 19.850 1.00 94.62 76 SER A N 1
ATOM 593 C CA . SER A 1 76 ? -18.809 -3.281 19.238 1.00 94.62 76 SER A CA 1
ATOM 594 C C . SER A 1 76 ? -19.344 -2.058 18.485 1.00 94.62 76 SER A C 1
ATOM 596 O O . SER A 1 76 ? -20.364 -2.179 17.803 1.00 94.62 76 SER A O 1
ATOM 598 N N . GLU A 1 77 ? -18.679 -0.907 18.573 1.00 94.88 77 GLU A N 1
ATOM 599 C CA . GLU A 1 77 ? -19.041 0.291 17.822 1.00 94.88 77 GLU A CA 1
ATOM 600 C C . GLU A 1 77 ? -18.626 0.203 16.352 1.00 94.88 77 GLU A C 1
ATOM 602 O O . GLU A 1 77 ? -17.721 -0.550 15.976 1.00 94.88 77 GLU A O 1
ATOM 607 N N . ARG A 1 78 ? -19.286 1.004 15.504 1.00 95.06 78 ARG A N 1
ATOM 608 C CA . ARG A 1 78 ? -18.917 1.142 14.091 1.00 95.06 78 ARG A CA 1
ATOM 609 C C . ARG A 1 78 ? -17.506 1.723 13.985 1.00 95.06 78 ARG A C 1
ATOM 611 O O . ARG A 1 78 ? -17.219 2.780 14.548 1.00 95.06 78 ARG A O 1
ATOM 618 N N . ALA A 1 79 ? -16.655 1.050 13.218 1.00 95.00 79 ALA A N 1
ATOM 619 C CA . ALA A 1 79 ? -15.297 1.497 12.981 1.00 95.00 79 ALA A CA 1
ATOM 620 C C . ALA A 1 79 ? -15.283 2.804 12.183 1.00 95.00 79 ALA A C 1
ATOM 622 O O . ALA A 1 79 ? -16.068 2.994 11.250 1.00 95.00 79 ALA A O 1
ATOM 623 N N . ARG A 1 80 ? -14.367 3.703 12.546 1.00 92.88 80 ARG A N 1
ATOM 624 C CA . ARG A 1 80 ? -14.079 4.924 11.791 1.00 92.88 80 ARG A CA 1
ATOM 625 C C . ARG A 1 80 ? -12.637 4.853 11.318 1.00 92.88 80 ARG A C 1
ATOM 627 O O . ARG A 1 80 ? -11.726 4.789 12.135 1.00 92.88 80 ARG A O 1
ATOM 634 N N . ILE A 1 81 ? -12.446 4.846 10.005 1.00 93.69 81 ILE A N 1
ATOM 635 C CA . ILE A 1 81 ? -11.128 4.776 9.376 1.00 93.69 81 ILE A CA 1
ATOM 636 C C . ILE A 1 81 ? -10.918 6.077 8.609 1.00 93.69 81 ILE A C 1
ATOM 638 O O . ILE A 1 81 ? -11.715 6.418 7.735 1.00 93.69 81 ILE A O 1
ATOM 642 N N . ASN A 1 82 ? -9.849 6.804 8.936 1.00 91.19 82 ASN A N 1
ATOM 643 C CA . ASN A 1 82 ? -9.428 7.965 8.158 1.00 91.19 82 ASN A CA 1
ATOM 644 C C . ASN A 1 82 ? -8.718 7.482 6.885 1.00 91.19 82 ASN A C 1
ATOM 646 O O . ASN A 1 82 ? -7.513 7.231 6.891 1.00 91.19 82 ASN A O 1
ATOM 650 N N . TRP A 1 83 ? -9.491 7.289 5.818 1.00 92.56 83 TRP A N 1
ATOM 651 C CA . TRP A 1 83 ? -9.014 6.691 4.574 1.00 92.56 83 TRP A CA 1
ATOM 652 C C . TRP A 1 83 ? -8.258 7.683 3.676 1.00 92.56 83 TRP A C 1
ATOM 654 O O . TRP A 1 83 ? -7.307 7.270 3.016 1.00 92.56 83 TRP A O 1
ATOM 664 N N . GLU A 1 84 ? -8.604 8.976 3.689 1.00 88.06 84 GLU A N 1
ATOM 665 C CA . GLU A 1 84 ? -8.046 10.001 2.781 1.00 88.06 84 GLU A CA 1
ATOM 666 C C . GLU A 1 84 ? -6.518 10.115 2.870 1.00 88.06 84 GLU A C 1
ATOM 668 O O . GLU A 1 84 ? -5.833 10.285 1.863 1.00 88.06 84 GLU A O 1
ATOM 673 N N . ASN A 1 85 ? -5.980 9.962 4.082 1.00 83.38 85 ASN A N 1
ATOM 674 C CA . ASN A 1 85 ? -4.548 10.052 4.373 1.00 83.38 85 ASN A CA 1
ATOM 675 C C . ASN A 1 85 ? -3.983 8.743 4.947 1.00 83.38 85 ASN A C 1
ATOM 677 O O . ASN A 1 85 ? -2.965 8.745 5.641 1.00 83.38 85 ASN A O 1
ATOM 681 N N . SER A 1 86 ? -4.657 7.620 4.685 1.00 86.38 86 SER A N 1
ATOM 682 C CA . SER A 1 86 ? -4.263 6.309 5.217 1.00 86.38 86 SER A CA 1
ATOM 683 C C . SER A 1 86 ? -2.939 5.814 4.632 1.00 86.38 86 SER A C 1
ATOM 685 O O . SER A 1 86 ? -2.116 5.270 5.367 1.00 86.38 86 SER A O 1
ATOM 687 N N . ILE A 1 87 ? -2.704 6.075 3.343 1.00 91.44 87 ILE A N 1
ATOM 688 C CA . ILE A 1 87 ? -1.569 5.552 2.579 1.00 91.44 87 ILE A CA 1
ATOM 689 C C . ILE A 1 87 ? -0.557 6.655 2.285 1.00 91.44 87 ILE A C 1
ATOM 691 O O . ILE A 1 87 ? -0.882 7.702 1.720 1.00 91.44 87 ILE A O 1
ATOM 695 N N . ASN A 1 88 ? 0.701 6.384 2.626 1.00 86.44 88 ASN A N 1
ATOM 696 C CA . ASN A 1 88 ? 1.822 7.276 2.372 1.00 86.44 88 ASN A CA 1
ATOM 697 C C . ASN A 1 88 ? 2.957 6.502 1.691 1.00 86.44 88 ASN A C 1
ATOM 699 O O . ASN A 1 88 ? 3.556 5.620 2.301 1.00 86.44 88 ASN A O 1
ATOM 703 N N . THR A 1 89 ? 3.269 6.870 0.447 1.00 77.44 89 THR A N 1
ATOM 704 C CA . THR A 1 89 ? 4.373 6.305 -0.350 1.00 77.44 89 THR A CA 1
ATOM 705 C C . THR A 1 89 ? 5.741 6.889 0.014 1.00 77.44 89 THR A C 1
ATOM 707 O O . THR A 1 89 ? 6.743 6.546 -0.598 1.00 77.44 89 THR A O 1
ATOM 710 N N . ARG A 1 90 ? 5.805 7.785 1.010 1.00 81.00 90 ARG A N 1
ATOM 711 C CA . ARG A 1 90 ? 7.008 8.499 1.473 1.00 81.00 90 ARG A CA 1
ATOM 712 C C . ARG A 1 90 ? 7.693 9.319 0.368 1.00 81.00 90 ARG A C 1
ATOM 714 O O . ARG A 1 90 ? 8.901 9.535 0.426 1.00 81.00 90 ARG A O 1
ATOM 721 N N . SER A 1 91 ? 6.924 9.753 -0.636 1.00 77.44 91 SER A N 1
ATOM 722 C CA . SER A 1 91 ? 7.391 10.447 -1.853 1.00 77.44 91 SER A CA 1
ATOM 723 C C . SER A 1 91 ? 8.404 9.658 -2.701 1.00 77.44 91 SER A C 1
ATOM 725 O O . SER A 1 91 ? 8.978 10.208 -3.641 1.00 77.44 91 SER A O 1
ATOM 727 N N . ASN A 1 92 ? 8.667 8.399 -2.337 1.00 88.50 92 ASN A N 1
ATOM 728 C CA . ASN A 1 92 ? 9.575 7.469 -2.992 1.00 88.50 92 ASN A CA 1
ATOM 729 C C . ASN A 1 92 ? 9.111 6.042 -2.667 1.00 88.50 92 ASN A C 1
ATOM 731 O O . ASN A 1 92 ? 9.443 5.503 -1.607 1.00 88.50 92 ASN A O 1
ATOM 735 N N . LEU A 1 93 ? 8.355 5.425 -3.574 1.00 94.44 93 LEU A N 1
ATOM 736 C CA . LEU A 1 93 ? 7.868 4.060 -3.410 1.00 94.44 93 LEU A CA 1
ATOM 737 C C . LEU A 1 93 ? 8.987 3.051 -3.705 1.00 94.44 93 LEU A C 1
ATOM 739 O O . LEU A 1 93 ? 9.115 2.548 -4.820 1.00 94.44 93 LEU A O 1
ATOM 743 N N . ASN A 1 94 ? 9.799 2.781 -2.688 1.00 95.44 94 ASN A N 1
ATOM 744 C CA . ASN A 1 94 ? 10.753 1.676 -2.667 1.00 95.44 94 ASN A CA 1
ATOM 745 C C . ASN A 1 94 ? 10.096 0.383 -2.142 1.00 95.44 94 ASN A C 1
ATOM 747 O O . ASN A 1 94 ? 8.948 0.389 -1.685 1.00 95.44 94 ASN A O 1
ATOM 751 N N . SER A 1 95 ? 10.828 -0.725 -2.196 1.00 95.69 95 SER A N 1
ATOM 752 C CA . SER A 1 95 ? 10.374 -2.048 -1.756 1.00 95.69 95 SER A CA 1
ATOM 753 C C . SER A 1 95 ? 9.915 -2.072 -0.289 1.00 95.69 95 SER A C 1
ATOM 755 O O . SER A 1 95 ? 8.880 -2.656 0.028 1.00 95.69 95 SER A O 1
ATOM 757 N N . GLU A 1 96 ? 10.616 -1.368 0.603 1.00 95.00 96 GLU A N 1
ATOM 758 C CA . GLU A 1 96 ? 10.252 -1.279 2.024 1.00 95.00 96 GLU A CA 1
ATOM 759 C C . GLU A 1 96 ? 8.978 -0.448 2.245 1.00 95.00 96 GLU A C 1
ATOM 761 O O . GLU A 1 96 ? 8.105 -0.828 3.021 1.00 95.00 96 GLU A O 1
ATOM 766 N N . ALA A 1 97 ? 8.817 0.677 1.544 1.00 95.94 97 ALA A N 1
ATOM 767 C CA . ALA A 1 97 ? 7.590 1.468 1.596 1.00 95.94 97 ALA A CA 1
ATOM 768 C C . ALA A 1 97 ? 6.398 0.666 1.056 1.00 95.94 97 ALA A C 1
ATOM 770 O O . ALA A 1 97 ? 5.317 0.708 1.643 1.00 95.94 97 ALA A O 1
ATOM 771 N N . LEU A 1 98 ? 6.601 -0.103 -0.017 1.00 97.25 98 LEU A N 1
ATOM 772 C CA . LEU A 1 98 ? 5.588 -0.999 -0.563 1.00 97.25 98 LEU A CA 1
ATOM 773 C C . LEU A 1 98 ? 5.193 -2.086 0.442 1.00 97.25 98 LEU A C 1
ATOM 775 O O . LEU A 1 98 ? 4.005 -2.312 0.648 1.00 97.25 98 LEU A O 1
ATOM 779 N N . LYS A 1 99 ? 6.159 -2.716 1.116 1.00 97.06 99 LYS A N 1
ATOM 780 C CA . LYS A 1 99 ? 5.907 -3.713 2.167 1.00 97.06 99 LYS A CA 1
ATOM 781 C C . LYS A 1 99 ? 5.029 -3.164 3.290 1.00 97.06 99 LYS A C 1
ATOM 783 O O . LYS A 1 99 ? 4.081 -3.826 3.705 1.00 97.06 99 LYS A O 1
ATOM 788 N N . GLU A 1 100 ? 5.302 -1.945 3.748 1.00 96.19 100 GLU A N 1
ATOM 789 C CA . GLU A 1 100 ? 4.496 -1.282 4.779 1.00 96.19 100 GLU A CA 1
ATOM 790 C C . GLU A 1 100 ? 3.067 -0.984 4.302 1.00 96.19 100 GLU A C 1
ATOM 792 O O . GLU A 1 100 ? 2.119 -1.073 5.085 1.00 96.19 100 GLU A O 1
ATOM 797 N N . ILE A 1 101 ? 2.891 -0.649 3.019 1.00 97.31 101 ILE A N 1
ATOM 798 C CA . ILE A 1 101 ? 1.567 -0.485 2.407 1.00 97.31 101 ILE A CA 1
ATOM 799 C C . ILE A 1 101 ? 0.847 -1.836 2.343 1.00 97.31 101 ILE A C 1
ATOM 801 O O . ILE A 1 101 ? -0.280 -1.944 2.816 1.00 97.31 101 ILE A O 1
ATOM 805 N N . LEU A 1 102 ? 1.494 -2.885 1.833 1.00 97.81 102 LEU A N 1
ATOM 806 C CA . LEU A 1 102 ? 0.917 -4.229 1.734 1.00 97.81 102 LEU A CA 1
ATOM 807 C C . LEU A 1 102 ? 0.495 -4.764 3.111 1.00 97.81 102 LEU A C 1
ATOM 809 O O . LEU A 1 102 ? -0.623 -5.256 3.259 1.00 97.81 102 LEU A O 1
ATOM 813 N N . ALA A 1 103 ? 1.313 -4.555 4.147 1.00 97.19 103 ALA A N 1
ATOM 814 C CA . ALA A 1 103 ? 0.975 -4.906 5.526 1.00 97.19 103 ALA A CA 1
ATOM 815 C C . ALA A 1 103 ? -0.271 -4.161 6.040 1.00 97.19 103 ALA A C 1
ATOM 817 O O . ALA A 1 103 ? -1.125 -4.760 6.695 1.00 97.19 103 ALA A O 1
ATOM 818 N N . GLN A 1 104 ? -0.417 -2.872 5.712 1.00 96.19 104 GLN A N 1
ATOM 819 C CA . GLN A 1 104 ? -1.620 -2.100 6.048 1.00 96.19 104 GLN A CA 1
ATOM 820 C C . GLN A 1 104 ? -2.870 -2.646 5.351 1.00 96.19 104 GLN A C 1
ATOM 822 O O . GLN A 1 104 ? -3.936 -2.710 5.968 1.00 96.19 104 GLN A O 1
ATOM 827 N N . LEU A 1 105 ? -2.745 -3.074 4.094 1.00 97.69 105 LEU A N 1
ATOM 828 C CA . LEU A 1 105 ? -3.848 -3.656 3.326 1.00 97.69 105 LEU A CA 1
ATOM 829 C C . LEU A 1 105 ? -4.147 -5.114 3.712 1.00 97.69 105 LEU A C 1
ATOM 831 O O . LEU A 1 105 ? -5.247 -5.602 3.448 1.00 97.69 105 LEU A O 1
ATOM 835 N N . GLY A 1 106 ? -3.206 -5.790 4.375 1.00 97.19 106 GLY A N 1
ATOM 836 C CA . GLY A 1 106 ? -3.291 -7.217 4.687 1.00 97.19 106 GLY A CA 1
ATOM 837 C C . GLY A 1 106 ? -2.973 -8.109 3.485 1.00 97.19 106 GLY A C 1
ATOM 838 O O . GLY A 1 106 ? -3.497 -9.214 3.404 1.00 97.19 106 GLY A O 1
ATOM 839 N N . ILE A 1 107 ? -2.156 -7.621 2.548 1.00 97.81 107 ILE A N 1
ATOM 840 C CA . ILE A 1 107 ? -1.722 -8.338 1.344 1.00 97.81 107 ILE A CA 1
ATOM 841 C C . ILE A 1 107 ? -0.320 -8.916 1.575 1.00 97.81 107 ILE A C 1
ATOM 843 O O . ILE A 1 107 ? 0.520 -8.317 2.250 1.00 97.81 107 ILE A O 1
ATOM 847 N N . GLU A 1 108 ? -0.080 -10.105 1.031 1.00 95.75 108 GLU A N 1
ATOM 848 C CA . GLU A 1 108 ? 1.169 -10.845 1.173 1.00 95.75 108 GLU A CA 1
ATOM 849 C C . GLU A 1 108 ? 2.295 -10.195 0.345 1.00 95.75 108 GLU A C 1
ATOM 851 O O . GLU A 1 108 ? 2.121 -9.855 -0.823 1.00 95.75 108 GLU A O 1
ATOM 856 N N . ALA A 1 109 ? 3.444 -9.946 0.981 1.00 96.06 109 ALA A N 1
ATOM 857 C CA . ALA A 1 109 ? 4.477 -9.083 0.409 1.00 96.06 109 ALA A CA 1
ATOM 858 C C . ALA A 1 109 ? 5.581 -9.823 -0.357 1.00 96.06 109 ALA A C 1
ATOM 860 O O . ALA A 1 109 ? 6.300 -9.185 -1.129 1.00 96.06 109 ALA A O 1
ATOM 861 N N . SER A 1 110 ? 5.757 -11.135 -0.165 1.00 94.38 110 SER A N 1
ATOM 862 C CA . SER A 1 110 ? 6.921 -11.852 -0.705 1.00 94.38 110 SER A CA 1
ATOM 863 C C . SER A 1 110 ? 7.043 -11.751 -2.233 1.00 94.38 110 SER A C 1
ATOM 865 O O . SER A 1 110 ? 8.154 -11.470 -2.685 1.00 94.38 110 SER A 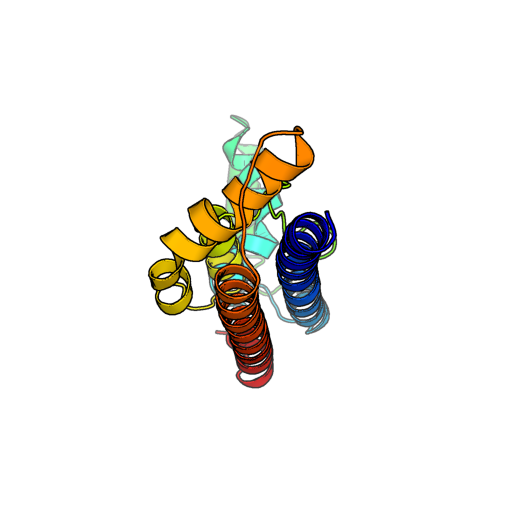O 1
ATOM 867 N N . PRO A 1 111 ? 5.967 -11.869 -3.043 1.00 92.94 111 PRO A N 1
ATOM 868 C CA . PRO A 1 111 ? 6.035 -11.737 -4.499 1.00 92.94 111 PRO A CA 1
ATOM 869 C C . PRO A 1 111 ? 6.638 -10.405 -4.951 1.00 92.94 111 PRO A C 1
ATOM 871 O O . PRO A 1 111 ? 7.434 -10.362 -5.887 1.00 92.94 111 PRO A O 1
ATOM 874 N N . TYR A 1 112 ? 6.319 -9.325 -4.238 1.00 94.69 112 TYR A N 1
ATOM 875 C CA . TYR A 1 112 ? 6.828 -7.986 -4.519 1.00 94.69 112 TYR A CA 1
ATOM 876 C C . TYR A 1 112 ? 8.273 -7.814 -4.053 1.00 94.69 112 TYR A C 1
ATOM 878 O O . TYR A 1 112 ? 9.090 -7.216 -4.751 1.00 94.69 112 TYR A O 1
ATOM 886 N N . LEU A 1 113 ? 8.614 -8.364 -2.884 1.00 91.31 113 LEU A N 1
ATOM 887 C CA . LEU A 1 113 ? 9.962 -8.268 -2.323 1.00 91.31 113 LEU A CA 1
ATOM 888 C C . LEU A 1 113 ? 11.000 -9.042 -3.144 1.00 91.31 113 LEU A C 1
ATOM 890 O O . LEU A 1 113 ? 12.147 -8.606 -3.228 1.00 91.31 113 LEU A O 1
ATOM 894 N N . LEU A 1 114 ? 10.598 -10.114 -3.834 1.00 93.50 114 LEU A N 1
ATOM 895 C CA . LEU A 1 114 ? 11.445 -10.793 -4.826 1.00 93.50 114 LEU A CA 1
ATOM 896 C C . LEU A 1 114 ? 11.855 -9.865 -5.984 1.00 93.50 114 LEU A C 1
ATOM 898 O O . LEU A 1 114 ? 12.903 -10.066 -6.596 1.00 93.50 114 LEU A O 1
ATOM 902 N N . LYS A 1 115 ? 11.066 -8.820 -6.258 1.00 94.06 115 LYS A N 1
ATOM 903 C CA . LYS A 1 115 ? 11.348 -7.771 -7.248 1.00 94.06 115 LYS A CA 1
ATOM 904 C C . LYS A 1 115 ? 11.945 -6.507 -6.611 1.00 94.06 115 LYS A C 1
ATOM 906 O O . LYS A 1 115 ? 12.040 -5.473 -7.270 1.00 94.06 115 LYS A O 1
ATOM 911 N N . GLY A 1 116 ? 12.412 -6.572 -5.360 1.00 93.44 116 GLY A N 1
ATOM 912 C CA . GLY A 1 116 ? 12.957 -5.419 -4.636 1.00 93.44 116 GLY A CA 1
ATOM 913 C C . GLY A 1 116 ? 14.115 -4.728 -5.364 1.00 93.44 116 GLY A C 1
ATOM 914 O O . GLY A 1 116 ? 14.116 -3.508 -5.491 1.00 93.44 116 GLY A O 1
ATOM 915 N N . ALA A 1 117 ? 15.046 -5.492 -5.948 1.00 94.38 117 ALA A N 1
ATOM 916 C CA . ALA A 1 117 ? 16.140 -4.924 -6.743 1.00 94.38 117 ALA A CA 1
ATOM 917 C C . ALA A 1 117 ? 15.641 -4.162 -7.988 1.00 94.38 117 ALA A C 1
ATOM 919 O O . ALA A 1 117 ? 16.195 -3.120 -8.341 1.00 94.38 117 ALA A O 1
ATOM 920 N N . LEU A 1 118 ? 14.567 -4.639 -8.628 1.00 95.00 118 LEU A N 1
ATOM 921 C CA . LEU A 1 118 ? 13.943 -3.954 -9.760 1.00 95.00 118 LEU A CA 1
ATOM 922 C C . LEU A 1 118 ? 13.313 -2.624 -9.319 1.00 95.00 118 LEU A C 1
ATOM 924 O O . LEU A 1 118 ? 13.568 -1.595 -9.942 1.00 95.00 118 LEU A O 1
ATOM 928 N N . LEU A 1 119 ? 12.558 -2.625 -8.218 1.00 94.31 119 LEU A N 1
ATOM 929 C CA . LEU A 1 119 ? 11.924 -1.420 -7.674 1.00 94.31 119 LEU A CA 1
ATOM 930 C C . LEU A 1 119 ? 12.952 -0.381 -7.210 1.00 94.31 119 LEU A C 1
ATOM 932 O O . LEU A 1 119 ? 12.869 0.790 -7.584 1.00 94.31 119 LEU A O 1
ATOM 936 N N . ASP A 1 120 ? 13.940 -0.811 -6.430 1.00 95.56 120 ASP A N 1
ATOM 937 C CA . ASP A 1 120 ? 14.848 0.101 -5.738 1.00 95.56 120 ASP A CA 1
ATOM 938 C C . ASP A 1 120 ? 15.957 0.608 -6.660 1.00 95.56 120 ASP A C 1
ATOM 940 O O . ASP A 1 120 ? 16.257 1.804 -6.678 1.00 95.56 120 ASP A O 1
ATOM 944 N N . GLN A 1 121 ? 16.560 -0.288 -7.446 1.00 92.19 121 GLN A N 1
ATOM 945 C CA . GLN A 1 121 ? 17.748 0.025 -8.240 1.00 92.19 121 GLN A CA 1
ATOM 946 C C . GLN A 1 121 ? 17.387 0.343 -9.691 1.00 92.19 121 GLN A C 1
ATOM 948 O O . GLN A 1 121 ? 17.796 1.381 -10.207 1.00 92.19 121 GLN A O 1
ATOM 953 N N . ARG A 1 122 ? 16.593 -0.504 -10.360 1.00 92.62 122 ARG A N 1
ATOM 954 C CA . ARG A 1 122 ? 16.291 -0.290 -11.788 1.00 92.62 122 ARG A CA 1
ATOM 955 C C . ARG A 1 122 ? 15.257 0.803 -12.021 1.00 92.62 122 ARG A C 1
ATOM 957 O O . ARG A 1 122 ? 15.384 1.534 -12.998 1.00 92.62 122 ARG A O 1
ATOM 964 N N . LEU A 1 123 ? 14.261 0.939 -11.149 1.00 93.94 123 LEU A N 1
ATOM 965 C CA . LEU A 1 123 ? 13.189 1.916 -11.325 1.00 93.94 123 LEU A CA 1
ATOM 966 C C . LEU A 1 123 ? 13.453 3.213 -10.546 1.00 93.94 123 LEU A C 1
ATOM 968 O O . LEU A 1 123 ? 13.631 4.271 -11.152 1.00 93.94 123 LEU A O 1
ATOM 972 N N . LEU A 1 124 ? 13.496 3.148 -9.211 1.00 93.69 124 LEU A N 1
ATOM 973 C CA . LEU A 1 124 ? 13.594 4.337 -8.360 1.00 93.69 124 LEU A CA 1
ATOM 974 C C . LEU A 1 124 ? 14.947 5.048 -8.500 1.00 93.69 124 LEU A C 1
ATOM 976 O O . LEU A 1 124 ? 14.971 6.265 -8.702 1.00 93.69 124 LEU A O 1
ATOM 980 N N . ALA A 1 125 ? 16.070 4.326 -8.414 1.00 92.81 125 ALA A N 1
ATOM 981 C CA . ALA A 1 125 ? 17.384 4.957 -8.542 1.00 92.81 125 ALA A CA 1
ATOM 982 C C . ALA A 1 125 ? 17.593 5.558 -9.943 1.00 92.81 125 ALA A C 1
ATOM 984 O O . ALA A 1 125 ? 18.034 6.705 -10.042 1.00 92.81 125 ALA A O 1
ATOM 985 N N . SER A 1 126 ? 17.174 4.860 -11.006 1.00 91.81 126 SER A N 1
ATOM 986 C CA . SER A 1 126 ? 17.178 5.399 -12.375 1.00 91.81 126 SER A CA 1
ATOM 987 C C . SER A 1 126 ? 16.335 6.669 -12.498 1.00 91.81 126 SER A C 1
ATOM 989 O O . SER A 1 126 ? 16.810 7.675 -13.030 1.00 91.81 126 SER A O 1
ATOM 991 N N . ARG A 1 127 ? 15.108 6.680 -11.949 1.00 92.44 127 ARG A N 1
ATOM 992 C CA . ARG A 1 127 ? 14.264 7.887 -11.904 1.00 92.44 127 ARG A CA 1
ATOM 993 C C . ARG A 1 127 ? 14.982 9.037 -11.206 1.00 9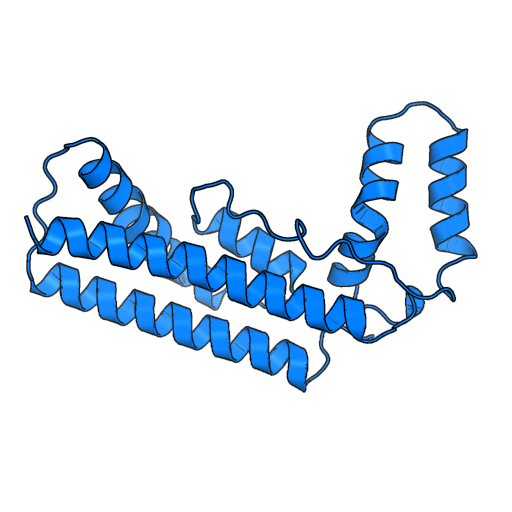2.44 127 ARG A C 1
ATOM 995 O O . ARG A 1 127 ? 14.981 10.152 -11.724 1.00 92.44 127 ARG A O 1
ATOM 1002 N N . ASN A 1 128 ? 15.591 8.784 -10.048 1.00 92.38 128 ASN A N 1
ATOM 1003 C CA . ASN A 1 128 ? 16.294 9.812 -9.278 1.00 92.38 128 ASN A CA 1
ATOM 1004 C C . ASN A 1 128 ? 17.474 10.377 -10.064 1.00 92.38 128 ASN A C 1
ATOM 1006 O O . ASN A 1 128 ? 17.602 11.592 -10.199 1.00 92.38 128 ASN A O 1
ATOM 1010 N N . GLN A 1 129 ? 18.295 9.506 -10.646 1.00 92.06 129 GLN A N 1
ATOM 1011 C CA . GLN A 1 129 ? 19.431 9.920 -11.457 1.00 92.06 129 GLN A CA 1
ATOM 1012 C C . GLN A 1 129 ? 18.985 10.791 -12.638 1.00 92.06 129 GLN A C 1
ATOM 1014 O O . GLN A 1 129 ? 19.572 11.843 -12.885 1.00 92.06 129 GLN A O 1
ATOM 1019 N N . ILE A 1 130 ? 17.917 10.397 -13.338 1.00 91.06 130 ILE A N 1
ATOM 1020 C CA . ILE A 1 130 ? 17.382 11.153 -14.473 1.00 91.06 130 ILE A CA 1
ATOM 1021 C C . ILE A 1 130 ? 16.836 12.513 -14.027 1.00 91.06 130 ILE A C 1
ATOM 1023 O O . ILE A 1 130 ? 17.162 13.517 -14.663 1.00 91.06 130 ILE A O 1
ATOM 1027 N N . ALA A 1 131 ? 16.042 12.553 -12.953 1.00 86.75 131 ALA A N 1
ATOM 1028 C CA . ALA A 1 131 ? 15.427 13.773 -12.428 1.00 86.75 131 ALA A CA 1
ATOM 1029 C C . ALA A 1 131 ? 16.464 14.793 -11.927 1.00 86.75 131 ALA A C 1
ATOM 1031 O O . ALA A 1 131 ? 16.263 15.995 -12.075 1.00 86.75 131 ALA A O 1
ATOM 1032 N N . HIS A 1 132 ? 17.595 14.322 -11.397 1.00 88.25 132 HIS A N 1
ATOM 1033 C CA . HIS A 1 132 ? 18.712 15.165 -10.962 1.00 88.25 132 HIS A CA 1
ATOM 1034 C C . HIS A 1 132 ? 19.714 15.501 -12.084 1.00 88.25 132 HIS A C 1
ATOM 1036 O O . HIS A 1 132 ? 20.781 16.044 -11.815 1.00 88.25 132 HIS A O 1
ATOM 1042 N N . GLY A 1 133 ? 19.388 15.198 -13.347 1.00 83.19 133 GLY A N 1
ATOM 1043 C CA . GLY A 1 133 ? 20.219 15.553 -14.503 1.00 83.19 133 GLY A CA 1
ATOM 1044 C C . GLY A 1 133 ? 21.433 14.645 -14.728 1.00 83.19 133 GLY A C 1
ATOM 1045 O O . GLY A 1 133 ? 22.249 14.933 -15.601 1.00 83.19 133 GLY A O 1
ATOM 1046 N N . GLY A 1 134 ? 21.539 13.531 -14.000 1.00 82.56 134 GLY A N 1
ATOM 1047 C CA . GLY A 1 134 ? 22.611 12.554 -14.161 1.00 82.56 134 GLY A CA 1
ATOM 1048 C C . GLY A 1 134 ? 22.601 11.864 -15.529 1.00 82.56 134 GLY A C 1
ATOM 1049 O O . GLY A 1 134 ? 21.587 11.831 -16.237 1.00 82.56 134 GLY A O 1
ATOM 1050 N N . GLN A 1 135 ? 23.749 11.303 -15.909 1.00 69.69 135 GLN A N 1
ATOM 1051 C CA . GLN A 1 135 ? 23.880 10.474 -17.105 1.00 69.69 135 GLN A CA 1
ATOM 1052 C C . GLN A 1 135 ? 23.401 9.056 -16.788 1.00 69.69 135 GLN A C 1
ATOM 1054 O O . GLN A 1 135 ? 24.031 8.344 -16.017 1.00 69.69 135 GLN A O 1
ATOM 1059 N N . SER A 1 136 ? 22.263 8.676 -17.364 1.00 68.06 136 SER A N 1
ATOM 1060 C CA . SER A 1 136 ? 21.740 7.312 -17.332 1.00 68.06 136 SER A CA 1
ATOM 1061 C C . SER A 1 136 ? 21.569 6.882 -18.785 1.00 68.06 136 SER A C 1
ATOM 1063 O O . SER A 1 136 ? 20.738 7.453 -19.506 1.00 68.06 136 SER A O 1
ATOM 1065 N N . GLU A 1 137 ? 22.432 5.979 -19.241 1.00 73.31 137 GLU A N 1
ATOM 1066 C CA . GLU A 1 137 ? 22.313 5.345 -20.551 1.00 73.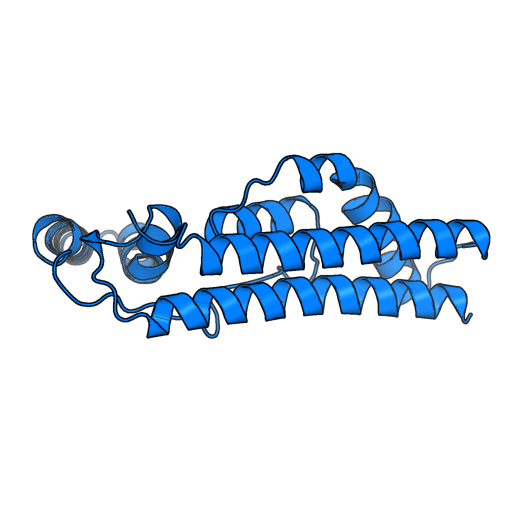31 137 GLU A CA 1
ATOM 1067 C C . GLU A 1 137 ? 21.364 4.163 -20.394 1.00 73.31 137 GLU A C 1
ATOM 1069 O O . GLU A 1 137 ? 21.715 3.143 -19.818 1.00 73.31 137 GLU A O 1
ATOM 1074 N N . ILE A 1 138 ? 20.122 4.360 -20.831 1.00 84.19 138 ILE A N 1
ATOM 1075 C CA . ILE A 1 138 ? 19.112 3.308 -20.925 1.00 84.19 138 ILE A CA 1
ATOM 1076 C C . ILE A 1 138 ? 18.841 3.111 -22.403 1.00 84.19 138 ILE A C 1
ATOM 1078 O O . ILE A 1 138 ? 18.439 4.062 -23.091 1.00 84.19 138 ILE A O 1
ATOM 1082 N N . ASP A 1 139 ? 19.076 1.894 -22.878 1.00 90.50 139 ASP A N 1
ATOM 1083 C CA . ASP A 1 139 ? 18.709 1.512 -24.228 1.00 90.50 139 ASP A CA 1
ATOM 1084 C C . ASP A 1 139 ? 17.227 1.101 -24.314 1.00 90.50 139 ASP A C 1
ATOM 1086 O O . ASP A 1 139 ? 16.477 1.080 -23.332 1.00 90.50 139 ASP A O 1
ATOM 1090 N N . LEU A 1 140 ? 16.757 0.856 -25.536 1.00 91.75 140 LEU A N 1
ATOM 1091 C CA . LEU A 1 140 ? 15.358 0.510 -25.772 1.00 91.75 140 LEU A CA 1
ATOM 1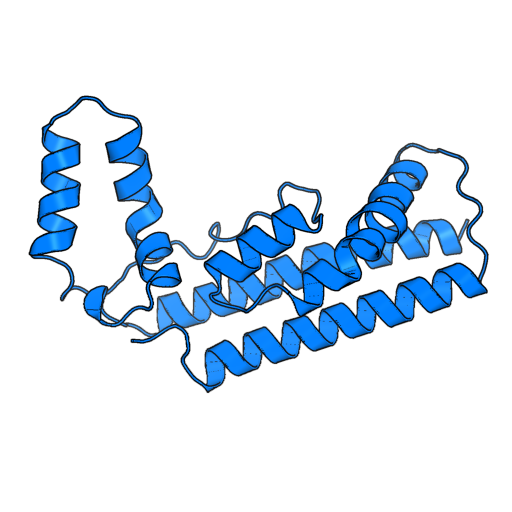092 C C . LEU A 1 140 ? 14.992 -0.885 -25.234 1.00 91.75 140 LEU A C 1
ATOM 1094 O O . LEU A 1 140 ? 13.834 -1.097 -24.878 1.00 91.75 140 LEU A O 1
ATOM 1098 N N . GLY A 1 141 ? 15.936 -1.825 -25.215 1.00 93.81 141 GLY A N 1
ATOM 1099 C CA . GLY A 1 141 ? 15.739 -3.169 -24.678 1.00 93.81 141 GLY A CA 1
ATOM 1100 C C . GLY A 1 141 ? 15.569 -3.133 -23.164 1.00 93.81 141 GLY A C 1
ATOM 1101 O O . GLY A 1 141 ? 14.551 -3.609 -22.663 1.00 93.81 141 GLY A O 1
ATOM 1102 N N . ASP A 1 142 ? 16.486 -2.461 -22.468 1.00 91.06 142 ASP A N 1
ATOM 1103 C CA . ASP A 1 142 ? 16.445 -2.251 -21.019 1.00 91.06 142 ASP A CA 1
ATOM 1104 C C . ASP A 1 142 ? 15.150 -1.562 -20.585 1.00 91.06 142 ASP A C 1
ATOM 1106 O O . ASP A 1 142 ? 14.525 -1.940 -19.590 1.00 91.06 142 ASP A O 1
ATOM 1110 N N . TYR A 1 143 ? 14.735 -0.537 -21.339 1.00 94.50 143 TYR A N 1
ATOM 1111 C CA . TYR A 1 143 ? 13.494 0.177 -21.064 1.00 94.50 143 TYR A CA 1
ATOM 1112 C C . TYR A 1 143 ? 12.266 -0.724 -21.212 1.00 94.50 143 TYR A C 1
ATOM 1114 O O . TYR A 1 143 ? 11.387 -0.682 -20.355 1.00 94.50 143 TYR A O 1
ATOM 1122 N N . ARG A 1 144 ? 12.193 -1.522 -22.285 1.00 95.94 144 ARG A N 1
ATOM 1123 C CA . ARG A 1 144 ? 11.062 -2.431 -22.529 1.00 95.94 144 ARG A CA 1
ATOM 1124 C C . ARG A 1 144 ? 10.958 -3.496 -21.448 1.00 95.94 144 ARG A C 1
ATOM 1126 O O . ARG A 1 144 ? 9.878 -3.695 -20.914 1.00 95.94 144 ARG A O 1
ATOM 1133 N N . GLU A 1 145 ? 12.078 -4.105 -21.072 1.00 95.75 145 GLU A N 1
ATOM 1134 C CA . GLU A 1 145 ? 12.103 -5.091 -19.991 1.00 95.75 145 GLU A CA 1
ATOM 1135 C C . GLU A 1 145 ? 11.630 -4.474 -18.664 1.00 95.75 145 GLU A C 1
ATOM 1137 O O . GLU A 1 145 ? 10.779 -5.036 -17.976 1.00 95.75 145 GLU A O 1
ATOM 1142 N N . LEU A 1 146 ? 12.125 -3.276 -18.323 1.00 95.44 146 LEU A N 1
ATOM 1143 C CA . LEU A 1 146 ? 11.688 -2.559 -17.126 1.00 95.44 146 LEU A CA 1
ATOM 1144 C C . LEU A 1 146 ? 10.194 -2.209 -17.183 1.00 95.44 146 LEU A C 1
ATOM 1146 O O . LEU A 1 146 ? 9.497 -2.323 -16.176 1.00 95.44 146 LEU A O 1
ATOM 1150 N N . GLN A 1 147 ? 9.704 -1.773 -18.343 1.00 96.81 147 GLN A N 1
ATOM 1151 C CA . GLN A 1 147 ? 8.296 -1.466 -18.565 1.00 96.81 147 GLN A CA 1
ATOM 1152 C C . GLN A 1 147 ? 7.417 -2.700 -18.350 1.00 96.81 147 GLN A C 1
ATOM 1154 O O . GLN A 1 147 ? 6.447 -2.607 -17.600 1.00 96.81 147 GLN A O 1
ATOM 1159 N N . ASP A 1 148 ? 7.751 -3.827 -18.975 1.00 97.75 148 ASP A N 1
ATOM 1160 C CA . ASP A 1 148 ? 6.966 -5.061 -18.895 1.00 97.75 148 ASP A CA 1
ATOM 1161 C C . ASP A 1 148 ? 6.879 -5.564 -17.448 1.00 97.75 148 ASP A C 1
ATOM 1163 O O . ASP A 1 148 ? 5.798 -5.892 -16.960 1.00 97.75 148 ASP A O 1
ATOM 1167 N N . GLU A 1 149 ? 7.995 -5.531 -16.719 1.00 97.06 149 GLU A N 1
ATOM 1168 C CA . GLU A 1 149 ? 8.052 -5.910 -15.305 1.00 97.06 149 GLU A CA 1
ATOM 1169 C C . GLU A 1 149 ? 7.224 -4.981 -14.404 1.00 97.06 149 GLU A C 1
ATOM 1171 O O . GLU A 1 149 ? 6.513 -5.443 -13.509 1.00 97.06 149 GLU A O 1
ATOM 1176 N N . VAL A 1 150 ? 7.269 -3.664 -14.633 1.00 97.00 1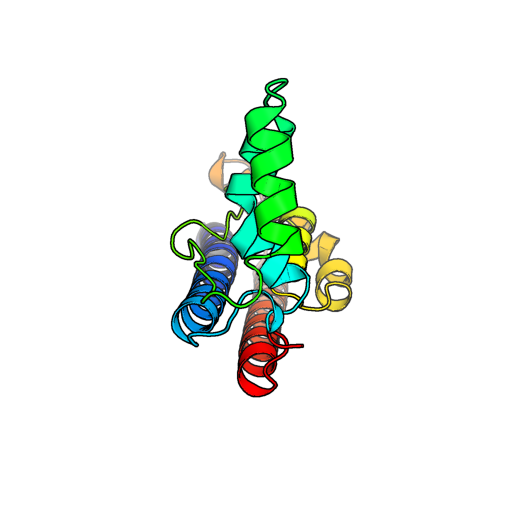50 VAL A N 1
ATOM 1177 C CA . VAL A 1 150 ? 6.483 -2.707 -13.837 1.00 97.00 150 VAL A CA 1
ATOM 1178 C C . VAL A 1 150 ? 4.989 -2.805 -14.144 1.00 97.00 150 VAL A C 1
ATOM 1180 O O . VAL A 1 150 ? 4.177 -2.692 -13.225 1.00 97.00 150 VAL A O 1
ATOM 1183 N N . ILE A 1 151 ? 4.609 -3.034 -15.403 1.00 97.31 151 ILE A N 1
ATOM 1184 C CA . ILE A 1 151 ? 3.208 -3.267 -15.776 1.00 97.31 151 ILE A CA 1
ATOM 1185 C C . ILE A 1 151 ? 2.707 -4.560 -15.129 1.00 97.31 151 ILE A C 1
ATOM 1187 O O . ILE A 1 151 ? 1.660 -4.542 -14.487 1.00 97.31 151 ILE A O 1
ATOM 1191 N N . LEU A 1 152 ? 3.487 -5.642 -15.191 1.00 97.06 152 LEU A N 1
ATOM 1192 C CA . LEU A 1 152 ? 3.142 -6.902 -14.535 1.00 97.06 152 LEU A CA 1
ATOM 1193 C C . LEU A 1 152 ? 2.968 -6.734 -13.017 1.00 97.06 152 LEU A C 1
ATOM 1195 O O . LEU A 1 152 ? 2.031 -7.286 -12.435 1.00 97.06 152 LEU A O 1
ATOM 1199 N N . LEU A 1 153 ? 3.834 -5.953 -12.365 1.00 97.31 153 LEU A N 1
ATOM 1200 C CA . LEU A 1 153 ? 3.690 -5.618 -10.945 1.00 97.31 153 LEU A CA 1
ATOM 1201 C C . LEU A 1 153 ? 2.416 -4.814 -10.664 1.00 97.31 153 LEU A C 1
ATOM 1203 O O . LEU A 1 153 ? 1.748 -5.075 -9.663 1.00 97.31 153 LEU A O 1
ATOM 1207 N N . ALA A 1 154 ? 2.059 -3.861 -11.528 1.00 97.81 154 ALA A N 1
ATOM 1208 C CA . ALA A 1 154 ? 0.822 -3.092 -11.400 1.00 97.81 154 ALA A CA 1
ATOM 1209 C C . ALA A 1 154 ? -0.421 -3.981 -11.555 1.00 97.81 154 ALA A C 1
ATOM 1211 O O . ALA A 1 154 ? -1.340 -3.881 -10.742 1.00 97.81 154 ALA A O 1
ATOM 1212 N N . ASP A 1 155 ? -0.427 -4.892 -12.527 1.00 97.81 155 ASP A N 1
ATOM 1213 C CA . ASP A 1 155 ? -1.518 -5.849 -12.731 1.00 97.81 155 ASP A CA 1
ATOM 1214 C C . ASP A 1 155 ? -1.645 -6.819 -11.553 1.00 97.81 155 ASP A C 1
ATOM 1216 O O . ASP A 1 155 ? -2.747 -7.069 -11.062 1.00 97.81 155 ASP A O 1
ATOM 1220 N N . THR A 1 156 ? -0.516 -7.315 -11.042 1.00 97.69 156 THR A N 1
ATOM 1221 C CA . THR A 1 156 ? -0.483 -8.173 -9.847 1.00 97.69 156 THR A CA 1
ATOM 1222 C C . THR A 1 156 ? -1.055 -7.431 -8.638 1.00 97.69 156 THR A C 1
ATOM 1224 O O . THR A 1 156 ? -1.960 -7.939 -7.978 1.00 97.69 156 THR A O 1
ATOM 1227 N N . PHE A 1 157 ? -0.624 -6.186 -8.413 1.00 98.38 157 PHE A N 1
ATOM 1228 C CA . PHE A 1 157 ? -1.134 -5.343 -7.330 1.00 98.38 157 PHE A CA 1
ATOM 1229 C C . PHE A 1 157 ? -2.632 -5.075 -7.451 1.00 98.38 157 PHE A C 1
ATOM 1231 O O . PHE A 1 157 ? -3.366 -5.174 -6.468 1.00 98.38 157 PHE A O 1
ATOM 1238 N N . ASN A 1 158 ? -3.105 -4.767 -8.658 1.00 98.31 158 ASN A N 1
ATOM 1239 C CA . ASN A 1 158 ? -4.525 -4.581 -8.924 1.00 98.31 158 ASN A CA 1
ATOM 1240 C C . ASN A 1 158 ? -5.329 -5.835 -8.562 1.00 98.31 158 ASN A C 1
ATOM 1242 O O . ASN A 1 158 ? -6.333 -5.745 -7.855 1.00 98.31 158 ASN A O 1
ATOM 1246 N N . ASN A 1 159 ? -4.867 -7.001 -9.019 1.00 98.38 159 ASN A N 1
ATOM 1247 C CA . ASN A 1 159 ? -5.521 -8.277 -8.758 1.00 98.38 159 ASN A CA 1
ATOM 1248 C C . ASN A 1 159 ? -5.558 -8.587 -7.262 1.00 98.38 159 ASN A C 1
ATOM 1250 O O . ASN A 1 159 ? -6.612 -8.957 -6.752 1.00 98.38 159 ASN A O 1
ATOM 1254 N N . ASP A 1 160 ? -4.461 -8.376 -6.537 1.00 98.50 160 ASP A N 1
ATOM 1255 C CA . ASP A 1 160 ? -4.410 -8.618 -5.094 1.00 98.50 160 ASP A CA 1
ATOM 1256 C C . ASP A 1 160 ? -5.352 -7.694 -4.319 1.00 98.50 160 ASP A C 1
ATOM 1258 O O . ASP A 1 160 ? -6.076 -8.147 -3.431 1.00 98.50 160 ASP A O 1
ATOM 1262 N N . VAL A 1 161 ? -5.412 -6.410 -4.685 1.00 98.50 161 VAL A N 1
ATOM 1263 C CA . VAL A 1 161 ? -6.349 -5.454 -4.081 1.00 98.50 161 VAL A CA 1
ATOM 1264 C C . VAL A 1 161 ? -7.802 -5.860 -4.348 1.00 98.50 161 VAL A C 1
ATOM 1266 O O . VAL A 1 161 ? -8.625 -5.872 -3.427 1.00 98.50 161 VAL A O 1
ATOM 1269 N N . GLN A 1 162 ? -8.130 -6.223 -5.591 1.00 98.38 162 GLN A N 1
ATOM 1270 C CA . GLN A 1 162 ? -9.476 -6.675 -5.949 1.00 98.38 162 GLN A CA 1
ATOM 1271 C C . GLN A 1 162 ? -9.844 -7.975 -5.233 1.00 98.38 162 GLN A C 1
ATOM 1273 O O . GLN A 1 162 ? -10.944 -8.083 -4.689 1.00 98.38 162 GLN A O 1
ATOM 1278 N N . ASN A 1 163 ? -8.917 -8.931 -5.166 1.00 98.38 163 ASN A N 1
ATOM 1279 C CA . ASN A 1 163 ? -9.099 -10.190 -4.458 1.00 98.38 163 ASN A CA 1
ATOM 1280 C C . ASN A 1 163 ? -9.326 -9.953 -2.966 1.00 98.38 163 ASN A C 1
ATOM 1282 O O . ASN A 1 163 ? -10.271 -10.513 -2.410 1.00 98.38 163 ASN A O 1
ATOM 1286 N N . ALA A 1 164 ? -8.539 -9.088 -2.324 1.00 98.19 164 ALA A N 1
ATOM 1287 C CA . ALA A 1 164 ? -8.705 -8.749 -0.913 1.00 98.19 164 ALA A CA 1
ATOM 1288 C C . ALA A 1 164 ? -10.088 -8.138 -0.620 1.00 98.19 164 ALA A C 1
ATOM 1290 O O . ALA A 1 164 ? -10.737 -8.495 0.371 1.00 98.19 164 ALA A O 1
ATOM 1291 N N . ALA A 1 165 ? -10.584 -7.273 -1.511 1.00 97.88 165 ALA A N 1
ATOM 1292 C CA . ALA A 1 165 ? -11.923 -6.700 -1.414 1.00 97.88 165 ALA A CA 1
ATOM 1293 C C . ALA A 1 165 ? -13.035 -7.740 -1.654 1.00 97.88 165 ALA A C 1
ATOM 1295 O O . ALA A 1 165 ? -13.984 -7.819 -0.867 1.00 97.88 165 ALA A O 1
ATOM 1296 N N . ALA A 1 166 ? -12.915 -8.552 -2.707 1.00 97.88 166 ALA A N 1
ATOM 1297 C CA . ALA A 1 166 ? -13.914 -9.543 -3.107 1.00 97.88 166 ALA A CA 1
ATOM 1298 C C . ALA A 1 166 ? -14.057 -10.672 -2.076 1.00 97.88 166 ALA A C 1
ATOM 1300 O O . ALA A 1 166 ? -15.169 -11.052 -1.707 1.00 97.88 166 ALA A O 1
ATOM 1301 N N . THR A 1 167 ? -12.930 -11.164 -1.561 1.00 97.50 167 THR A N 1
ATOM 1302 C CA . THR A 1 167 ? -12.869 -12.237 -0.552 1.00 97.50 167 THR A CA 1
ATOM 1303 C C . THR A 1 167 ? -13.045 -11.736 0.879 1.00 97.50 167 THR A C 1
ATOM 1305 O O . THR A 1 167 ? -13.136 -12.536 1.806 1.00 97.50 167 THR A O 1
ATOM 1308 N N . ARG A 1 168 ? -13.160 -10.415 1.066 1.00 97.31 168 ARG A N 1
ATOM 1309 C CA . ARG A 1 168 ? -13.355 -9.760 2.364 1.00 97.31 168 ARG A CA 1
ATOM 1310 C C . ARG A 1 168 ? -12.244 -10.046 3.376 1.00 97.31 168 ARG A C 1
ATOM 1312 O O . ARG A 1 168 ? -12.524 -10.162 4.565 1.00 97.31 168 ARG A O 1
ATOM 1319 N N . MET A 1 169 ? -10.983 -10.061 2.936 1.00 96.88 169 MET A N 1
ATOM 1320 C CA . MET A 1 169 ? -9.813 -10.236 3.820 1.00 96.88 169 MET A CA 1
ATOM 1321 C C . MET A 1 169 ? -9.724 -9.187 4.942 1.00 96.88 169 MET A C 1
ATOM 1323 O O . MET A 1 169 ? -9.082 -9.408 5.964 1.00 96.88 169 MET A O 1
ATOM 1327 N N . PHE A 1 170 ? -10.388 -8.043 4.773 1.00 96.69 170 PHE A N 1
ATOM 1328 C CA . PHE A 1 170 ? -10.513 -6.990 5.781 1.00 96.69 170 PHE A CA 1
ATOM 1329 C C . PHE A 1 170 ? -11.446 -7.335 6.954 1.00 96.69 170 PHE A C 1
ATOM 1331 O O . PHE A 1 170 ? -11.560 -6.545 7.896 1.00 96.69 170 PHE A O 1
ATOM 1338 N N . ARG A 1 171 ? -12.135 -8.479 6.907 1.00 96.12 171 ARG A N 1
ATOM 1339 C CA . ARG A 1 171 ? -13.068 -8.943 7.934 1.00 96.12 171 ARG A CA 1
ATOM 1340 C C . ARG A 1 171 ? -12.533 -10.208 8.616 1.00 96.12 171 ARG A C 1
ATOM 1342 O O . ARG A 1 171 ? -11.960 -11.063 7.950 1.00 96.12 171 ARG A O 1
ATOM 1349 N N . LYS A 1 172 ? -12.720 -10.301 9.935 1.00 89.94 172 LYS A N 1
ATOM 1350 C CA . LYS A 1 172 ? -12.472 -11.517 10.730 1.00 89.94 172 LYS A CA 1
ATOM 1351 C C . LYS A 1 172 ? -13.529 -12.591 10.505 1.00 89.94 172 LYS A C 1
ATOM 1353 O O . LYS A 1 172 ? -14.707 -12.223 10.274 1.00 89.94 172 LYS A O 1
#

Sequence (172 aa):
MLLRAGVCLLYAHWEGFVRTASIGYVSYVAHSGLRYRDLSHNFLAMALRQNIMEAGRSNLPTLHIGLTTKLMSELSERARINWENSINTRSNLNSEALKEILAQLGIEASPYLLKGALLDQRLLASRNQIAHGGQSEIDLGDYRELQDEVILLADTFNNDVQNAAATRMFRK

Secondary structure (DSSP, 8-state):
-HHHHHHHHHHHHHHHHHHHHHHHHHHHHHHT--BGGGB-HHHHHHHTHHHHHHHHH---HHHHHHHHHHHHH-TTSBP----TTS---TTS--HHHHHHHHHHHT---HHHHTTHHIIIIIIIIHHHHHHTT------HHHHHHHHHHHHHHHHHHHHHHHHHHHTTTTB-

Foldseek 3Di:
DVLLVLLLVLQCCLLVLLQVLLLVLLVVVQPVFDFLQFFDPLNNCQLCVVLVVVLVVDPDVVSVVVSVCCVPPVSRDGGHGPSVPSQDCVVQNALVSSVVSCSSLVHDRPVVVVCRCLRVPVRRVSSVCSVVVHDDDDDPVSSVVSNVVSVVVSVVSNVRSVCCNVVVVRTD